Protein AF-A0A936T4W9-F1 (afdb_monomer_lite)

Foldseek 3Di:
DVVADDCPPPPPRHDPDPDDDDDPPDDADCVVLPHDPVLVQQADVVLRVLLVVLVVVCVVVVDPLVPDPLVPDFDDDDDPFWDDLVVLVVQVVCLVVVLVVQLVVCVVVVHDPVVSVVVSVVVNCVSNVVHGDDDPSNVLSTGPVSSRVSNSCSSVVPDDDDDPDDDDDDDDDDDDDD

Structure (mmCIF, N/CA/C/O backbone):
data_AF-A0A936T4W9-F1
#
_entry.id   AF-A0A936T4W9-F1
#
loop_
_atom_site.group_PDB
_atom_site.id
_atom_site.type_symbol
_atom_site.label_atom_id
_atom_site.label_alt_id
_atom_site.label_comp_id
_atom_site.label_asym_id
_atom_site.label_entity_id
_atom_site.label_seq_id
_atom_site.pdbx_PDB_ins_code
_atom_site.Cartn_x
_atom_site.Cartn_y
_atom_site.Cartn_z
_atom_site.occupancy
_atom_site.B_iso_or_equiv
_atom_site.auth_seq_id
_atom_site.auth_comp_id
_atom_site.auth_asym_id
_atom_site.auth_atom_id
_atom_site.pdbx_PDB_model_num
ATOM 1 N N . MET A 1 1 ? -15.647 -11.658 1.913 1.00 74.75 1 MET A N 1
ATOM 2 C CA . MET A 1 1 ? -16.867 -11.314 1.146 1.00 74.75 1 MET A CA 1
ATOM 3 C C . MET A 1 1 ? -18.083 -11.128 2.049 1.00 74.75 1 MET A C 1
ATOM 5 O O . MET A 1 1 ? -18.778 -10.142 1.861 1.00 74.75 1 MET A O 1
ATOM 9 N N . ALA A 1 2 ? -18.318 -11.999 3.044 1.00 84.44 2 ALA A N 1
ATOM 10 C CA . ALA A 1 2 ? -19.464 -11.889 3.962 1.00 84.44 2 ALA A CA 1
ATOM 11 C C . ALA A 1 2 ? -19.610 -10.497 4.618 1.00 84.44 2 ALA A C 1
ATOM 13 O O . ALA A 1 2 ? -20.707 -9.948 4.681 1.00 84.44 2 ALA A O 1
ATOM 14 N N . ASP A 1 3 ? -18.495 -9.867 4.998 1.00 91.69 3 ASP A N 1
ATOM 15 C CA . ASP A 1 3 ? -18.521 -8.534 5.617 1.00 91.69 3 ASP A CA 1
ATOM 16 C C . ASP A 1 3 ? -18.858 -7.389 4.649 1.00 91.69 3 ASP A C 1
ATOM 18 O O . ASP A 1 3 ? -19.216 -6.305 5.103 1.00 91.69 3 ASP A O 1
ATOM 22 N N . TYR A 1 4 ? -18.809 -7.606 3.331 1.00 92.62 4 TYR A N 1
ATOM 23 C CA . TYR A 1 4 ? -18.920 -6.539 2.325 1.00 92.62 4 TYR A CA 1
ATOM 24 C C . TYR A 1 4 ? -20.009 -6.770 1.271 1.00 92.62 4 TYR A C 1
ATOM 26 O O . TYR A 1 4 ? -20.315 -5.844 0.530 1.00 92.62 4 TYR A O 1
ATOM 34 N N . PHE A 1 5 ? -20.617 -7.955 1.199 1.00 95.75 5 PHE A N 1
ATOM 35 C CA . PHE A 1 5 ? -21.610 -8.300 0.178 1.00 95.75 5 PHE A CA 1
ATOM 36 C C . PHE A 1 5 ? -23.053 -8.218 0.697 1.00 95.75 5 PHE A C 1
ATOM 38 O O . PHE A 1 5 ? -23.316 -8.537 1.857 1.00 95.75 5 PHE A O 1
ATOM 45 N N . SER A 1 6 ? -23.977 -7.808 -0.171 1.00 95.75 6 SER A N 1
ATOM 46 C CA . SER A 1 6 ? -25.429 -7.869 0.031 1.00 95.75 6 SER A CA 1
ATOM 47 C C . SER A 1 6 ? -26.123 -7.998 -1.322 1.00 95.75 6 SER A C 1
ATOM 49 O O . SER A 1 6 ? -25.726 -7.324 -2.265 1.00 95.75 6 SER A O 1
ATOM 51 N N . GLU A 1 7 ? -27.175 -8.810 -1.419 1.00 95.25 7 GLU A N 1
ATOM 52 C CA . GLU A 1 7 ? -28.003 -8.864 -2.634 1.00 95.25 7 GLU A CA 1
ATOM 53 C C . GLU A 1 7 ? -28.875 -7.612 -2.804 1.00 95.25 7 GLU A C 1
ATOM 55 O O . GLU A 1 7 ? -29.205 -7.255 -3.931 1.00 95.25 7 GLU A O 1
ATOM 60 N N . ASP A 1 8 ? -29.217 -6.925 -1.706 1.00 96.12 8 ASP A N 1
ATOM 61 C CA . ASP A 1 8 ? -29.927 -5.643 -1.740 1.00 96.12 8 ASP A CA 1
ATOM 62 C C . ASP A 1 8 ? -28.980 -4.519 -2.211 1.00 96.12 8 ASP A C 1
ATOM 64 O O . ASP A 1 8 ? -28.043 -4.180 -1.474 1.00 96.12 8 ASP A O 1
ATOM 68 N N . PRO A 1 9 ? -29.223 -3.897 -3.386 1.00 95.06 9 PRO A N 1
ATOM 69 C CA . PRO A 1 9 ? -28.397 -2.809 -3.911 1.00 95.06 9 PRO A CA 1
ATOM 70 C C . PRO A 1 9 ? -28.424 -1.536 -3.059 1.00 95.06 9 PRO A C 1
ATOM 72 O O . PRO A 1 9 ? -27.556 -0.681 -3.226 1.00 95.06 9 PRO A O 1
ATOM 75 N N . ASN A 1 10 ? -29.408 -1.395 -2.166 1.00 96.12 10 ASN A N 1
ATOM 76 C CA . ASN A 1 10 ? -29.556 -0.236 -1.289 1.00 96.12 10 ASN A CA 1
ATOM 77 C C . ASN A 1 10 ? -28.946 -0.453 0.102 1.00 96.12 10 ASN A C 1
ATOM 79 O O . ASN A 1 10 ? -28.949 0.476 0.913 1.00 96.12 10 ASN A O 1
ATOM 83 N N . ALA A 1 11 ? -28.412 -1.645 0.391 1.00 96.56 11 ALA A N 1
ATOM 84 C CA . ALA A 1 11 ? -27.799 -1.946 1.677 1.00 96.56 11 ALA A CA 1
ATOM 85 C C . ALA A 1 11 ? -26.579 -1.028 1.929 1.00 96.56 11 ALA A C 1
ATOM 87 O O . ALA A 1 11 ? -25.585 -1.102 1.196 1.00 96.56 11 ALA A O 1
ATOM 88 N N . PRO A 1 12 ? -26.600 -0.169 2.970 1.00 95.81 12 PRO A N 1
ATOM 89 C CA . PRO A 1 12 ? -25.530 0.796 3.200 1.00 95.81 12 PRO A CA 1
ATOM 90 C C . PRO A 1 12 ? -24.172 0.128 3.438 1.00 95.81 12 PRO A C 1
ATOM 92 O O . PRO A 1 12 ? -24.041 -0.776 4.263 1.00 95.81 12 PRO A O 1
ATOM 95 N N . GLY A 1 13 ? -23.138 0.605 2.739 1.00 92.88 13 GLY A N 1
ATOM 96 C CA . GLY A 1 13 ? -21.759 0.134 2.917 1.00 92.88 13 GLY A CA 1
ATOM 97 C C . GLY A 1 13 ? -21.481 -1.277 2.387 1.00 92.88 13 GLY A C 1
ATOM 98 O O . GLY A 1 13 ? -20.440 -1.848 2.713 1.00 92.88 13 GLY A O 1
ATOM 99 N N . LYS A 1 14 ? -22.386 -1.848 1.587 1.00 95.75 14 LYS A N 1
ATOM 100 C CA . LYS A 1 14 ? -22.229 -3.162 0.954 1.00 95.75 14 LYS A CA 1
ATOM 101 C C . LYS A 1 14 ? -22.140 -3.023 -0.566 1.00 95.75 14 LYS A C 1
ATOM 103 O O . LYS A 1 14 ? -22.600 -2.042 -1.143 1.00 95.75 14 LYS A O 1
ATOM 108 N N . THR A 1 15 ? -21.549 -4.019 -1.216 1.00 94.56 15 THR A N 1
ATOM 109 C CA . THR A 1 15 ? -21.582 -4.191 -2.671 1.00 94.56 15 THR A CA 1
ATOM 110 C C . THR A 1 15 ? -22.493 -5.356 -3.042 1.00 94.56 15 THR A C 1
ATOM 112 O O . THR A 1 15 ? -22.457 -6.403 -2.398 1.00 94.56 15 THR A O 1
ATOM 115 N N . TYR A 1 16 ? -23.273 -5.189 -4.107 1.00 94.69 16 TYR A N 1
ATOM 116 C CA . TYR A 1 16 ? -24.030 -6.275 -4.737 1.00 94.69 16 TYR A CA 1
ATOM 117 C C . TYR A 1 16 ? -23.249 -6.951 -5.874 1.00 94.69 16 TYR A C 1
ATOM 119 O O . TYR A 1 16 ? -23.673 -7.978 -6.401 1.00 94.69 16 TYR A O 1
ATOM 127 N N . SER A 1 17 ? -22.091 -6.402 -6.269 1.00 93.44 17 SER A N 1
ATOM 128 C CA . SER A 1 17 ? -21.232 -7.042 -7.266 1.00 93.44 17 SER A CA 1
ATOM 129 C C . SER A 1 17 ? -20.436 -8.174 -6.628 1.00 93.44 17 SER A C 1
ATOM 131 O O . SER A 1 17 ? -19.667 -7.961 -5.689 1.00 93.44 17 SER A O 1
ATOM 133 N N . ASN A 1 18 ? -20.576 -9.373 -7.189 1.00 91.06 18 ASN A N 1
ATOM 134 C CA . ASN A 1 18 ? -19.760 -10.542 -6.865 1.00 91.06 18 ASN A CA 1
ATOM 135 C C . ASN A 1 18 ? -18.672 -10.826 -7.917 1.00 91.06 18 ASN A C 1
ATOM 137 O O . ASN A 1 18 ? -18.026 -11.870 -7.864 1.00 91.06 18 ASN A O 1
ATOM 141 N N . ARG A 1 19 ? -18.476 -9.918 -8.882 1.00 91.56 19 ARG A N 1
ATOM 142 C CA . ARG A 1 19 ? -17.485 -10.061 -9.955 1.00 91.56 19 ARG A CA 1
ATOM 143 C C . ARG A 1 19 ? -16.303 -9.138 -9.709 1.00 91.56 19 ARG A C 1
ATOM 145 O O . ARG A 1 19 ? -16.484 -7.947 -9.461 1.00 91.56 19 ARG A O 1
ATOM 152 N N . MET A 1 20 ? -15.101 -9.687 -9.837 1.00 90.75 20 MET A N 1
ATOM 153 C CA . MET A 1 20 ? -13.847 -8.949 -9.730 1.00 90.75 20 MET A CA 1
ATOM 154 C C . MET A 1 20 ? -12.813 -9.513 -10.705 1.00 90.75 20 MET A C 1
ATOM 156 O O . MET A 1 20 ? -12.783 -10.717 -10.949 1.00 90.75 20 MET A O 1
ATOM 160 N N . ALA A 1 21 ? -11.968 -8.639 -11.248 1.00 93.94 21 ALA A N 1
ATOM 161 C CA . ALA A 1 21 ? -10.756 -9.024 -11.958 1.00 93.94 21 ALA A CA 1
ATOM 162 C C . ALA A 1 21 ? -9.577 -8.726 -11.030 1.00 93.94 21 ALA A C 1
ATOM 164 O O . ALA A 1 21 ? -9.254 -7.564 -10.785 1.00 93.94 21 ALA A O 1
ATOM 165 N N . VAL A 1 22 ? -8.999 -9.777 -10.456 1.00 92.19 22 VAL A N 1
ATOM 166 C CA . VAL A 1 22 ? -7.890 -9.682 -9.504 1.00 92.19 22 VAL A CA 1
ATOM 167 C C . VAL A 1 22 ? -6.600 -10.193 -10.113 1.00 92.19 22 VAL A C 1
ATOM 169 O O . VAL A 1 22 ? -6.608 -11.056 -10.987 1.00 92.19 22 VAL A O 1
ATOM 172 N N . ILE A 1 23 ? -5.490 -9.655 -9.617 1.00 92.50 23 ILE A N 1
ATOM 173 C CA . ILE A 1 23 ? -4.158 -10.187 -9.877 1.00 92.50 23 ILE A CA 1
ATOM 174 C C . ILE A 1 23 ? -3.818 -11.115 -8.708 1.00 92.50 23 ILE A C 1
ATOM 176 O O . ILE A 1 23 ? -3.671 -10.654 -7.577 1.00 92.50 23 ILE A O 1
ATOM 180 N N . GLU A 1 24 ? -3.696 -12.413 -8.982 1.00 93.25 24 GLU A N 1
ATOM 181 C CA . GLU A 1 24 ? -3.357 -13.443 -7.994 1.00 93.25 24 GLU A CA 1
ATOM 182 C C . GLU A 1 24 ? -2.008 -14.091 -8.317 1.00 93.25 24 GLU A C 1
ATOM 184 O O . GLU A 1 24 ? -1.608 -14.175 -9.477 1.00 93.25 24 GLU A O 1
ATOM 189 N N . GLY A 1 25 ? -1.285 -14.535 -7.283 1.00 93.00 25 GLY A N 1
ATOM 190 C CA . GLY A 1 25 ? 0.003 -15.225 -7.443 1.00 93.00 25 GLY A CA 1
ATOM 191 C C . GLY A 1 25 ? 1.128 -14.366 -8.033 1.00 93.00 25 GLY A C 1
ATOM 192 O O . GLY A 1 25 ? 2.164 -14.895 -8.431 1.00 93.00 25 GLY A O 1
ATOM 193 N N . TRP A 1 26 ? 0.941 -13.047 -8.112 1.00 94.56 26 TRP A N 1
ATOM 194 C CA . TRP A 1 26 ? 1.969 -12.140 -8.600 1.00 94.56 26 TRP A CA 1
ATOM 195 C C . TRP A 1 26 ? 3.035 -11.894 -7.533 1.00 94.56 26 TRP A C 1
ATOM 197 O O . TRP A 1 26 ? 2.733 -11.643 -6.365 1.00 94.56 26 TRP A O 1
ATOM 207 N N . HIS A 1 27 ? 4.293 -11.924 -7.964 1.00 92.00 27 HIS A N 1
ATOM 208 C CA . HIS A 1 27 ? 5.454 -11.701 -7.119 1.00 92.00 27 HIS A CA 1
ATOM 209 C C . HIS A 1 27 ? 6.403 -10.702 -7.771 1.00 92.00 27 HIS A C 1
ATOM 211 O O . HIS A 1 27 ? 6.569 -10.677 -8.990 1.00 92.00 27 HIS A O 1
ATOM 217 N N . PHE A 1 28 ? 7.059 -9.906 -6.932 1.00 94.62 28 PHE A N 1
ATOM 218 C CA . PHE A 1 28 ? 8.018 -8.900 -7.353 1.00 94.62 28 PHE A CA 1
ATOM 219 C C . PHE A 1 28 ? 9.418 -9.247 -6.854 1.00 94.62 28 PHE A C 1
ATOM 221 O O . PHE A 1 28 ? 9.634 -9.392 -5.650 1.00 94.62 28 PHE A O 1
ATOM 228 N N . ASP A 1 29 ? 10.377 -9.346 -7.774 1.00 93.69 29 ASP A N 1
ATOM 229 C CA . ASP A 1 29 ? 11.784 -9.553 -7.434 1.00 93.69 29 ASP A CA 1
ATOM 230 C C . ASP A 1 29 ? 12.434 -8.218 -7.049 1.00 93.69 29 ASP A C 1
ATOM 232 O O . ASP A 1 29 ? 13.046 -7.526 -7.864 1.00 93.69 29 ASP A O 1
ATOM 236 N N . SER A 1 30 ? 12.309 -7.838 -5.779 1.00 93.62 30 SER A N 1
ATOM 237 C CA . SER A 1 30 ? 12.896 -6.593 -5.280 1.00 93.62 30 SER A CA 1
ATOM 238 C C . SER A 1 30 ? 14.424 -6.553 -5.411 1.00 93.62 30 SER A C 1
ATOM 240 O O . SER A 1 30 ? 14.992 -5.465 -5.520 1.00 93.62 30 SER A O 1
ATOM 242 N N . LEU A 1 31 ? 15.098 -7.710 -5.426 1.00 92.19 31 LEU A N 1
ATOM 243 C CA . LEU A 1 31 ? 16.554 -7.797 -5.539 1.00 92.19 31 LEU A CA 1
ATOM 244 C C . LEU A 1 31 ? 17.017 -7.456 -6.953 1.00 92.19 31 LEU A C 1
ATOM 246 O O . LEU A 1 31 ? 17.966 -6.684 -7.098 1.00 92.19 31 LEU A O 1
ATOM 250 N N . HIS A 1 32 ? 16.309 -7.934 -7.980 1.00 90.25 32 HIS A N 1
ATOM 251 C CA . HIS A 1 32 ? 16.560 -7.547 -9.371 1.00 90.25 32 HIS A CA 1
ATOM 252 C C . HIS A 1 32 ? 16.561 -6.019 -9.548 1.00 90.25 32 HIS A C 1
ATOM 254 O O . HIS A 1 32 ? 17.406 -5.447 -10.244 1.00 90.25 32 HIS A O 1
ATOM 260 N N . PHE A 1 33 ? 15.647 -5.334 -8.858 1.00 91.69 33 PHE A N 1
ATOM 261 C CA . PHE A 1 33 ? 15.516 -3.881 -8.912 1.00 91.69 33 PHE A CA 1
ATOM 262 C C . PHE A 1 33 ? 16.388 -3.131 -7.887 1.00 91.69 33 PHE A C 1
ATOM 264 O O . PHE A 1 33 ? 16.354 -1.904 -7.872 1.00 91.69 33 PHE A O 1
ATOM 271 N N . ASN A 1 34 ? 17.221 -3.815 -7.092 1.00 91.88 34 ASN A N 1
ATOM 272 C CA . ASN A 1 34 ? 18.037 -3.236 -6.010 1.00 91.88 34 ASN A CA 1
ATOM 273 C C . ASN A 1 34 ? 17.220 -2.465 -4.954 1.00 91.88 34 ASN A C 1
ATOM 275 O O . ASN A 1 34 ? 17.666 -1.441 -4.432 1.00 91.88 34 ASN A O 1
ATOM 279 N N . ILE A 1 35 ? 16.019 -2.948 -4.634 1.00 92.12 35 ILE A N 1
ATOM 280 C CA . ILE A 1 35 ? 15.134 -2.338 -3.640 1.00 92.12 35 ILE A CA 1
ATOM 281 C C . ILE A 1 35 ? 15.389 -2.982 -2.268 1.00 92.12 35 ILE A C 1
ATOM 283 O O . ILE A 1 35 ? 15.212 -4.196 -2.121 1.00 92.12 35 ILE A O 1
ATOM 287 N N . PRO A 1 36 ? 15.772 -2.199 -1.240 1.00 91.31 36 PRO A N 1
ATOM 288 C CA . PRO A 1 36 ? 15.985 -2.720 0.106 1.00 91.31 36 PRO A CA 1
ATOM 289 C C . PRO A 1 36 ? 14.705 -3.318 0.720 1.00 91.31 36 PRO A C 1
ATOM 291 O O . PRO A 1 36 ? 13.628 -2.738 0.546 1.00 91.31 36 PRO A O 1
ATOM 294 N N . PRO A 1 37 ? 14.803 -4.393 1.531 1.00 89.50 37 PRO A N 1
ATOM 295 C CA . PRO A 1 37 ? 13.641 -5.008 2.180 1.00 89.50 37 PRO A CA 1
ATOM 296 C C . PRO A 1 37 ? 12.820 -4.036 3.035 1.00 89.50 37 PRO A C 1
ATOM 298 O O . PRO A 1 37 ? 11.595 -4.113 3.060 1.00 89.50 37 PRO A O 1
ATOM 301 N N . VAL A 1 38 ? 13.485 -3.091 3.712 1.00 87.88 38 VAL A N 1
ATOM 302 C CA . VAL A 1 38 ? 12.810 -2.081 4.542 1.00 87.88 38 VAL A CA 1
ATOM 303 C C . VAL A 1 38 ? 11.855 -1.219 3.719 1.00 87.88 38 VAL A C 1
ATOM 305 O O . VAL A 1 38 ? 10.714 -1.030 4.126 1.00 87.88 38 VAL A O 1
ATOM 308 N N . THR A 1 39 ? 12.283 -0.775 2.536 1.00 89.31 39 THR A N 1
ATOM 309 C CA . THR A 1 39 ? 11.462 0.023 1.624 1.00 89.31 39 THR A CA 1
ATOM 310 C C . THR A 1 39 ? 10.397 -0.842 0.956 1.00 89.31 39 THR A C 1
ATOM 312 O O . THR A 1 39 ? 9.258 -0.401 0.827 1.00 89.31 39 THR A O 1
ATOM 315 N N . TYR A 1 40 ? 10.738 -2.077 0.569 1.00 90.44 40 TYR A N 1
ATOM 316 C CA . TYR A 1 40 ? 9.799 -3.033 -0.026 1.00 90.44 40 TYR A CA 1
ATOM 317 C C . TYR A 1 40 ? 8.581 -3.288 0.871 1.00 90.44 40 TYR A C 1
ATOM 319 O O . TYR A 1 40 ? 7.448 -3.181 0.412 1.00 90.44 40 TYR A O 1
ATOM 327 N N . ASN A 1 41 ? 8.819 -3.530 2.162 1.00 87.69 41 ASN A N 1
ATOM 328 C CA . ASN A 1 41 ? 7.789 -3.928 3.124 1.00 87.69 41 ASN A CA 1
ATOM 329 C C . ASN A 1 41 ? 6.831 -2.805 3.550 1.00 87.69 41 ASN A C 1
ATOM 331 O O . ASN A 1 41 ? 5.809 -3.093 4.167 1.00 87.69 41 ASN A O 1
ATOM 335 N N . VAL A 1 42 ? 7.157 -1.539 3.277 1.00 87.19 42 VAL A N 1
ATOM 336 C CA . VAL A 1 42 ? 6.349 -0.374 3.698 1.00 87.19 42 VAL A CA 1
ATOM 337 C C . VAL A 1 42 ? 5.830 0.456 2.527 1.00 87.19 42 VAL A C 1
ATOM 339 O O . VAL A 1 42 ? 5.168 1.473 2.732 1.00 87.19 42 VAL A O 1
ATOM 342 N N . THR A 1 43 ? 6.140 0.035 1.303 1.00 89.56 43 THR A N 1
ATOM 343 C CA . THR A 1 43 ? 5.677 0.678 0.075 1.00 89.56 43 THR A CA 1
ATOM 344 C C . THR A 1 43 ? 4.516 -0.106 -0.500 1.00 89.56 43 THR A C 1
ATOM 346 O O . THR A 1 43 ? 4.531 -1.335 -0.520 1.00 89.56 43 THR A O 1
ATOM 349 N N . ASP A 1 44 ? 3.525 0.621 -0.996 1.00 90.81 44 ASP A N 1
ATOM 350 C CA . ASP A 1 44 ? 2.350 0.029 -1.597 1.00 90.81 44 ASP A CA 1
ATOM 351 C C . ASP A 1 44 ? 2.698 -0.828 -2.824 1.00 90.81 44 ASP A C 1
ATOM 353 O O . ASP A 1 44 ? 3.523 -0.448 -3.662 1.00 90.81 44 ASP A O 1
ATOM 357 N N . ILE A 1 45 ? 2.020 -1.971 -2.956 1.00 90.50 45 ILE A N 1
ATOM 358 C CA . ILE A 1 45 ? 2.217 -2.927 -4.050 1.00 90.50 45 ILE A CA 1
ATOM 359 C C . ILE A 1 45 ? 2.079 -2.285 -5.437 1.00 90.50 45 ILE A C 1
ATOM 361 O O . ILE A 1 45 ? 2.757 -2.702 -6.377 1.00 90.50 45 ILE A O 1
ATOM 365 N N . VAL A 1 46 ? 1.273 -1.224 -5.569 1.00 91.56 46 VAL A N 1
ATOM 366 C CA . VAL A 1 46 ? 1.094 -0.489 -6.829 1.00 91.56 46 VAL A CA 1
ATOM 367 C C . VAL A 1 46 ? 2.414 0.099 -7.343 1.00 91.56 46 VAL A C 1
ATOM 369 O O . VAL A 1 46 ? 2.615 0.167 -8.555 1.00 91.56 46 VAL A O 1
ATOM 372 N N . HIS A 1 47 ? 3.354 0.469 -6.464 1.00 93.25 47 HIS A N 1
ATOM 373 C CA . HIS A 1 47 ? 4.673 0.958 -6.887 1.00 93.25 47 HIS A CA 1
ATOM 374 C C . HIS A 1 47 ? 5.465 -0.134 -7.604 1.00 93.25 47 HIS A C 1
ATOM 376 O O . HIS A 1 47 ? 6.117 0.122 -8.616 1.00 93.25 47 HIS A O 1
ATOM 382 N N . TRP A 1 48 ? 5.405 -1.348 -7.065 1.00 93.62 48 TRP A N 1
ATOM 383 C CA . TRP A 1 48 ? 6.128 -2.506 -7.571 1.00 93.62 48 TRP A CA 1
ATOM 384 C C . TRP A 1 48 ? 5.500 -3.033 -8.852 1.00 93.62 48 TRP A C 1
ATOM 386 O O . TRP A 1 48 ? 6.216 -3.305 -9.813 1.00 93.62 48 TRP A O 1
ATOM 396 N N . LEU A 1 49 ? 4.169 -3.069 -8.910 1.00 94.19 49 LEU A N 1
ATOM 397 C CA . LEU A 1 49 ? 3.447 -3.424 -10.124 1.00 94.19 49 LEU A CA 1
ATOM 398 C C . LEU A 1 49 ? 3.737 -2.432 -11.256 1.00 94.19 49 LEU A C 1
ATOM 400 O O . LEU A 1 49 ? 4.016 -2.849 -12.378 1.00 94.19 49 LEU A O 1
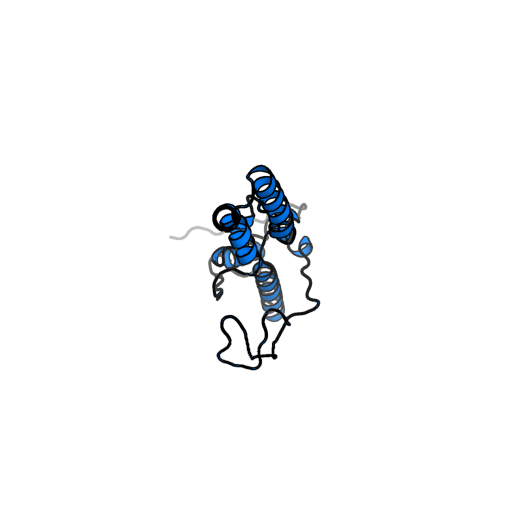ATOM 404 N N . ALA A 1 50 ? 3.735 -1.127 -10.969 1.00 93.81 50 ALA A N 1
ATOM 405 C CA . ALA A 1 50 ? 4.041 -0.104 -11.964 1.00 93.81 50 ALA A CA 1
ATOM 406 C C . ALA A 1 50 ? 5.495 -0.188 -12.455 1.00 93.81 50 ALA A C 1
ATOM 408 O O . ALA A 1 50 ? 5.740 -0.072 -13.655 1.00 93.81 50 ALA A O 1
ATOM 409 N N . LEU A 1 51 ? 6.454 -0.429 -11.553 1.00 94.81 51 LEU A N 1
ATOM 410 C CA . LEU A 1 51 ? 7.860 -0.576 -11.926 1.00 94.81 51 LEU A CA 1
ATOM 411 C C . LEU A 1 51 ? 8.100 -1.815 -12.792 1.00 94.81 51 LEU A C 1
ATOM 413 O O . LEU A 1 51 ? 8.775 -1.722 -13.814 1.00 94.81 51 LEU A O 1
ATOM 417 N N . TRP A 1 52 ? 7.519 -2.951 -12.407 1.00 95.38 52 TRP A N 1
ATOM 418 C CA . TRP A 1 52 ? 7.592 -4.190 -13.178 1.00 95.38 52 TRP A CA 1
ATOM 419 C C . TRP A 1 52 ? 6.927 -4.047 -14.551 1.00 95.38 52 TRP A C 1
ATOM 421 O O . TRP A 1 52 ? 7.482 -4.475 -15.556 1.00 95.38 52 TRP A O 1
ATOM 431 N N . THR A 1 53 ? 5.768 -3.390 -14.617 1.00 95.19 53 THR A N 1
ATOM 432 C CA . THR A 1 53 ? 5.064 -3.162 -15.888 1.00 95.19 53 THR A CA 1
ATOM 433 C C . THR A 1 53 ? 5.880 -2.265 -16.817 1.00 95.19 53 THR A C 1
ATOM 435 O O . THR A 1 53 ? 5.962 -2.533 -18.012 1.00 95.19 53 THR A O 1
ATOM 438 N N . ALA A 1 54 ? 6.524 -1.226 -16.275 1.00 93.44 54 ALA A N 1
ATOM 439 C CA . ALA A 1 54 ? 7.422 -0.370 -17.044 1.00 93.44 54 ALA A CA 1
ATOM 440 C C . ALA A 1 54 ? 8.635 -1.147 -17.580 1.00 93.44 54 ALA A C 1
ATOM 442 O O . ALA A 1 54 ? 8.993 -0.973 -18.738 1.00 93.44 54 ALA A O 1
ATOM 443 N N . ASP A 1 55 ? 9.230 -2.026 -16.770 1.00 92.00 55 ASP A N 1
ATOM 444 C CA . ASP A 1 55 ? 10.323 -2.909 -17.195 1.00 92.00 55 ASP A CA 1
ATOM 445 C C . ASP A 1 55 ? 9.905 -3.789 -18.382 1.00 92.00 55 ASP A C 1
ATOM 447 O O . ASP A 1 55 ? 10.565 -3.781 -19.418 1.00 92.00 55 ASP A O 1
ATOM 451 N N . LYS A 1 56 ? 8.740 -4.447 -18.289 1.00 93.25 56 LYS A N 1
ATOM 452 C CA . LYS A 1 56 ? 8.206 -5.284 -19.376 1.00 93.25 56 LYS A CA 1
ATOM 453 C C . LYS A 1 56 ? 7.865 -4.503 -20.635 1.00 93.25 56 LYS A C 1
ATOM 455 O O . LYS A 1 56 ? 8.153 -4.977 -21.727 1.00 93.25 56 LYS A O 1
ATOM 460 N N . ALA A 1 57 ? 7.320 -3.298 -20.501 1.00 92.50 57 ALA A N 1
ATOM 461 C CA . ALA A 1 57 ? 7.049 -2.440 -21.650 1.00 92.50 57 ALA A CA 1
ATOM 462 C C . ALA A 1 57 ? 8.340 -1.975 -22.351 1.00 92.50 57 ALA A C 1
ATOM 464 O O . ALA A 1 57 ? 8.369 -1.853 -23.572 1.00 92.50 57 ALA A O 1
ATOM 465 N N . LEU A 1 58 ? 9.412 -1.713 -21.596 1.00 89.31 58 LEU A N 1
ATOM 466 C CA . LEU A 1 58 ? 10.707 -1.332 -22.165 1.00 89.31 58 LEU A CA 1
ATOM 467 C C . LEU A 1 58 ? 11.416 -2.514 -22.842 1.00 89.31 58 LEU A C 1
ATOM 469 O O . LEU A 1 58 ? 12.049 -2.307 -23.877 1.00 89.31 58 LEU A O 1
ATOM 473 N N . GLU A 1 59 ? 11.305 -3.722 -22.277 1.00 89.00 59 GLU A N 1
ATOM 474 C CA . GLU A 1 59 ? 11.779 -4.967 -22.902 1.00 89.00 59 GLU A CA 1
ATOM 475 C C . GLU A 1 59 ? 11.049 -5.240 -24.224 1.00 89.00 59 GLU A C 1
ATOM 477 O O . GLU A 1 59 ? 11.702 -5.481 -25.235 1.00 89.00 59 GLU A O 1
ATOM 482 N N . ASP A 1 60 ? 9.716 -5.142 -24.229 1.00 94.00 60 ASP A N 1
ATOM 483 C CA . ASP A 1 60 ? 8.867 -5.361 -25.411 1.00 94.00 60 ASP A CA 1
ATOM 484 C C . ASP A 1 60 ? 9.134 -4.341 -26.529 1.00 94.00 60 ASP A C 1
ATOM 486 O O . ASP A 1 60 ? 9.151 -4.680 -27.708 1.00 94.00 60 ASP A O 1
ATOM 490 N N . ALA A 1 61 ? 9.429 -3.092 -26.162 1.00 90.38 61 ALA A N 1
ATOM 491 C CA . ALA A 1 61 ? 9.802 -2.050 -27.114 1.00 90.38 61 ALA A CA 1
ATOM 492 C C . ALA A 1 61 ? 11.240 -2.189 -27.664 1.00 90.38 61 ALA A C 1
ATOM 494 O O . ALA A 1 61 ? 11.654 -1.361 -28.478 1.00 90.38 61 ALA A O 1
ATOM 495 N N . GLU A 1 62 ? 12.015 -3.177 -27.194 1.00 89.00 62 GLU A N 1
ATOM 496 C CA . GLU A 1 62 ? 13.409 -3.449 -27.580 1.00 89.00 62 GLU A CA 1
ATOM 497 C C . GLU A 1 62 ? 14.328 -2.211 -27.506 1.00 89.00 62 GLU A C 1
ATOM 499 O O . GLU A 1 62 ? 15.261 -2.020 -28.295 1.00 89.00 62 GLU A O 1
ATOM 504 N N . LEU A 1 63 ? 14.070 -1.329 -26.536 1.00 80.56 63 LEU A N 1
ATOM 505 C CA . LEU A 1 63 ? 14.772 -0.056 -26.427 1.00 80.56 63 LEU A CA 1
ATOM 506 C C . LEU A 1 63 ? 16.161 -0.218 -25.803 1.00 80.56 63 LEU A C 1
ATOM 508 O O . LEU A 1 63 ? 16.322 -0.619 -24.649 1.00 80.56 63 LEU A O 1
ATOM 512 N N . ASP A 1 64 ? 17.186 0.239 -26.523 1.00 81.44 64 ASP A N 1
ATOM 513 C CA . ASP A 1 64 ? 18.527 0.401 -25.965 1.00 81.44 64 ASP A CA 1
ATOM 514 C C . ASP A 1 64 ? 18.586 1.661 -25.084 1.00 81.44 64 ASP A C 1
ATOM 516 O O . ASP A 1 64 ? 18.950 2.756 -25.525 1.00 81.44 64 ASP A O 1
ATOM 520 N N . LEU A 1 65 ? 18.243 1.501 -23.802 1.00 78.19 65 LEU A N 1
ATOM 521 C CA . LEU A 1 65 ? 18.266 2.571 -22.794 1.00 78.19 65 LEU A CA 1
ATOM 522 C C . LEU A 1 65 ? 19.646 3.239 -22.618 1.00 78.19 65 LEU A C 1
ATOM 524 O O . LEU A 1 65 ? 19.749 4.270 -21.943 1.00 78.19 65 LEU A O 1
ATOM 528 N N . ALA A 1 66 ? 20.726 2.665 -23.166 1.00 80.25 66 ALA A N 1
ATOM 529 C CA . ALA A 1 66 ? 22.044 3.296 -23.175 1.00 80.25 66 ALA A CA 1
ATOM 530 C C . ALA A 1 66 ? 22.193 4.347 -24.289 1.00 80.25 66 ALA A C 1
ATOM 532 O O . ALA A 1 66 ? 23.036 5.235 -24.163 1.00 80.25 66 ALA A O 1
ATOM 533 N N . LYS A 1 67 ? 21.382 4.267 -25.351 1.00 83.00 67 LYS A N 1
ATOM 534 C CA . LYS A 1 67 ? 21.386 5.202 -26.491 1.00 83.00 67 LYS A CA 1
ATOM 535 C C . LYS A 1 67 ? 20.356 6.322 -26.369 1.00 83.00 67 LYS A C 1
ATOM 537 O O . LYS A 1 67 ? 20.430 7.297 -27.113 1.00 83.00 67 LYS A O 1
ATOM 542 N N . ILE A 1 68 ? 19.407 6.197 -25.446 1.00 82.31 68 ILE A N 1
ATOM 543 C CA . ILE A 1 68 ? 18.382 7.215 -25.219 1.00 82.31 68 ILE A CA 1
ATOM 544 C C . ILE A 1 68 ? 18.958 8.359 -24.381 1.00 82.31 68 ILE A C 1
ATOM 546 O O . ILE A 1 68 ? 19.524 8.144 -23.306 1.00 82.31 68 ILE A O 1
ATOM 550 N N . ASP A 1 69 ? 18.766 9.593 -24.854 1.00 83.31 69 ASP A N 1
ATOM 551 C CA . ASP A 1 69 ? 19.011 10.788 -24.050 1.00 83.31 69 ASP A CA 1
ATOM 552 C C . ASP A 1 69 ? 17.981 10.860 -22.920 1.00 83.31 69 ASP A C 1
ATOM 554 O O . ASP A 1 69 ? 16.820 11.226 -23.111 1.00 83.31 69 ASP A O 1
ATOM 558 N N . ARG A 1 70 ? 18.425 10.502 -21.718 1.00 77.00 70 ARG A N 1
ATOM 559 C CA . ARG A 1 70 ? 17.576 10.400 -20.529 1.00 77.00 70 ARG A CA 1
ATOM 560 C C . ARG A 1 70 ? 16.979 11.740 -20.097 1.00 77.00 70 ARG A C 1
ATOM 562 O O . ARG A 1 70 ? 15.968 11.735 -19.407 1.00 77.00 70 ARG A O 1
ATOM 569 N N . ASN A 1 71 ? 17.545 12.872 -20.527 1.00 81.44 71 ASN A N 1
ATOM 570 C CA . ASN A 1 71 ? 16.964 14.193 -20.262 1.00 81.44 71 ASN A CA 1
ATOM 571 C C . ASN A 1 71 ? 15.700 14.458 -21.092 1.00 81.44 71 ASN A C 1
ATOM 573 O O . ASN A 1 71 ? 14.971 15.407 -20.817 1.00 81.44 71 ASN A O 1
ATOM 577 N N . LYS A 1 72 ? 15.438 13.623 -22.105 1.00 83.81 72 LYS A N 1
ATOM 578 C CA . LYS A 1 72 ? 14.257 13.692 -22.973 1.00 83.81 72 LYS A CA 1
ATOM 579 C C . LYS A 1 72 ? 13.219 12.618 -22.647 1.00 83.81 72 LYS A C 1
ATOM 581 O O . LYS A 1 72 ? 12.248 12.473 -23.382 1.00 83.81 72 LYS A O 1
ATOM 586 N N . VAL A 1 73 ? 13.418 11.864 -21.564 1.00 84.06 73 VAL A N 1
ATOM 587 C CA . VAL A 1 73 ? 12.509 10.800 -21.130 1.00 84.06 73 VAL A CA 1
ATOM 588 C C . VAL A 1 73 ? 11.714 11.273 -19.921 1.00 84.06 73 VAL A C 1
ATOM 590 O O . VAL A 1 73 ? 12.282 11.718 -18.925 1.00 84.06 73 VAL A O 1
ATOM 593 N N . GLY A 1 74 ? 10.392 11.142 -20.004 1.00 86.75 74 GLY A N 1
ATOM 594 C CA . GLY A 1 74 ? 9.469 11.404 -18.905 1.00 86.75 74 GLY A CA 1
ATOM 595 C C . GLY A 1 74 ? 8.604 10.185 -18.609 1.00 86.75 74 GLY A C 1
ATOM 596 O O . GLY A 1 74 ? 8.372 9.352 -19.481 1.00 86.75 74 GLY A O 1
ATOM 597 N N . VAL A 1 75 ? 8.110 10.097 -17.375 1.00 89.81 75 VAL A N 1
ATOM 598 C CA . VAL A 1 75 ? 7.136 9.083 -16.953 1.00 89.81 75 VAL A CA 1
ATOM 599 C C . VAL A 1 75 ? 5.856 9.795 -16.551 1.00 89.81 75 VAL A C 1
ATOM 601 O O . VAL A 1 75 ? 5.869 10.658 -15.673 1.00 89.81 75 VAL A O 1
ATOM 604 N N . ILE A 1 76 ? 4.750 9.413 -17.183 1.00 90.69 76 ILE A N 1
ATOM 605 C CA . ILE A 1 76 ? 3.403 9.857 -16.828 1.00 90.69 76 ILE A CA 1
ATOM 606 C C . ILE A 1 76 ? 2.661 8.637 -16.294 1.00 90.69 76 ILE A C 1
ATOM 608 O O . ILE A 1 76 ? 2.651 7.588 -16.931 1.00 90.69 76 ILE A O 1
ATOM 612 N N . LEU A 1 77 ? 2.052 8.774 -15.118 1.00 90.31 77 LEU A N 1
ATOM 613 C CA . LEU A 1 77 ? 1.335 7.691 -14.458 1.00 90.31 77 LEU A CA 1
ATOM 614 C C . LEU A 1 77 ? -0.042 8.172 -14.006 1.00 90.31 77 LEU A C 1
ATOM 616 O O . LEU A 1 77 ? -0.150 9.139 -13.252 1.00 90.31 77 LEU A O 1
ATOM 620 N N . GLY A 1 78 ? -1.083 7.456 -14.426 1.00 89.81 78 GLY A N 1
ATOM 621 C CA . GLY A 1 78 ? -2.422 7.595 -13.865 1.00 89.81 78 GLY A CA 1
ATOM 622 C C . GLY A 1 78 ? -2.561 6.749 -12.601 1.00 89.81 78 GLY A C 1
ATOM 623 O O . GLY A 1 78 ? -2.362 5.540 -12.641 1.00 89.81 78 GLY A O 1
ATOM 624 N N . ASN A 1 79 ? -2.910 7.375 -11.478 1.00 86.88 79 ASN A N 1
ATOM 625 C CA . ASN A 1 79 ? -3.250 6.685 -10.236 1.00 86.88 79 ASN A CA 1
ATOM 626 C C . ASN A 1 79 ? -4.338 7.484 -9.504 1.00 86.88 79 ASN A C 1
ATOM 628 O O . ASN A 1 79 ? -4.200 8.694 -9.334 1.00 86.88 79 ASN A O 1
ATOM 632 N N . SER A 1 80 ? -5.397 6.816 -9.044 1.00 79.44 80 SER A N 1
ATOM 633 C CA . SER A 1 80 ? -6.534 7.436 -8.346 1.00 79.44 80 SER A CA 1
ATOM 634 C C . SER A 1 80 ? -6.246 7.819 -6.889 1.00 79.44 80 SER A C 1
ATOM 636 O O . SER A 1 80 ? -7.136 8.306 -6.199 1.00 79.44 80 SER A O 1
ATOM 638 N N . GLY A 1 81 ? -5.012 7.624 -6.424 1.00 66.50 81 GLY A N 1
ATOM 639 C CA . GLY A 1 81 ? -4.555 8.061 -5.111 1.00 66.50 81 GLY A CA 1
ATOM 640 C C . GLY A 1 81 ? -4.501 6.915 -4.112 1.00 66.50 81 GLY A C 1
ATOM 641 O O . GLY A 1 81 ? -5.533 6.428 -3.657 1.00 66.50 81 GLY A O 1
ATOM 642 N N . ALA A 1 82 ? -3.260 6.576 -3.746 1.00 66.62 82 ALA A N 1
ATOM 643 C CA . ALA A 1 82 ? -2.873 5.590 -2.743 1.00 66.62 82 ALA A CA 1
ATOM 644 C C . ALA A 1 82 ? -3.377 4.153 -2.988 1.00 66.62 82 ALA A C 1
ATOM 646 O O . ALA A 1 82 ? -4.330 3.906 -3.723 1.00 66.62 82 ALA A O 1
ATOM 647 N N . GLY A 1 83 ? -2.714 3.182 -2.370 1.00 78.06 83 GLY A N 1
ATOM 648 C CA . GLY A 1 83 ? -3.176 1.798 -2.371 1.00 78.06 83 GLY A CA 1
ATOM 649 C C . GLY A 1 83 ? -3.539 1.321 -0.968 1.00 78.06 83 GLY A C 1
ATOM 650 O O . GLY A 1 83 ? -3.865 2.109 -0.074 1.00 78.06 83 GLY A O 1
ATOM 651 N N . GLU A 1 84 ? -3.528 0.009 -0.787 1.00 83.12 84 GLU A N 1
ATOM 652 C CA . GLU A 1 84 ? -3.970 -0.639 0.443 1.00 83.12 84 GLU A CA 1
ATOM 653 C C . GLU A 1 84 ? -3.125 -0.276 1.671 1.00 83.12 84 GLU A C 1
ATOM 655 O O . GLU A 1 84 ? -3.643 -0.161 2.787 1.00 83.12 84 GLU A O 1
ATOM 660 N N . PHE A 1 85 ? -1.833 -0.011 1.479 1.00 84.69 85 PHE A N 1
ATOM 661 C CA . PHE A 1 85 ? -0.940 0.313 2.592 1.00 84.69 85 PHE A CA 1
ATOM 662 C C . PHE A 1 85 ? -1.233 1.708 3.142 1.00 84.69 85 PHE A C 1
ATOM 664 O O . PHE A 1 85 ? -1.163 1.924 4.354 1.00 84.69 85 PHE A O 1
ATOM 671 N N . PHE A 1 86 ? -1.675 2.633 2.290 1.00 85.69 86 PHE A N 1
ATOM 672 C CA . PHE A 1 86 ? -2.067 3.969 2.724 1.00 85.69 86 PHE A CA 1
ATOM 673 C C . PHE A 1 86 ? -3.349 3.907 3.540 1.00 85.69 86 PHE A C 1
ATOM 675 O O . PHE A 1 86 ? -3.432 4.524 4.601 1.00 85.69 86 PHE A O 1
ATOM 682 N N . ARG A 1 87 ? -4.338 3.125 3.084 1.00 86.62 87 ARG A N 1
ATOM 683 C CA . ARG A 1 87 ? -5.592 2.913 3.824 1.00 86.62 87 ARG A CA 1
ATOM 684 C C . ARG A 1 87 ? -5.307 2.324 5.202 1.00 86.62 87 ARG A C 1
ATOM 686 O O . ARG A 1 87 ? -5.802 2.836 6.205 1.00 86.62 87 ARG A O 1
ATOM 693 N N . SER A 1 88 ? -4.423 1.333 5.259 1.00 89.12 88 SER A N 1
ATOM 694 C CA . SER A 1 88 ? -3.969 0.726 6.510 1.00 89.12 88 SER A CA 1
ATOM 695 C C . SER A 1 88 ? -3.251 1.723 7.431 1.00 89.12 88 SER A C 1
ATOM 697 O O . SER A 1 88 ? -3.519 1.769 8.633 1.00 89.12 88 SER A O 1
ATOM 699 N N . ALA A 1 89 ? -2.380 2.573 6.880 1.00 88.00 89 ALA A N 1
ATOM 700 C CA . ALA A 1 89 ? -1.694 3.615 7.641 1.00 88.00 89 ALA A CA 1
ATOM 701 C C . ALA A 1 89 ? -2.679 4.653 8.203 1.00 88.00 89 ALA A C 1
ATOM 703 O O . ALA A 1 89 ? -2.581 5.033 9.370 1.00 88.00 89 ALA A O 1
ATOM 704 N N . VAL A 1 90 ? -3.679 5.069 7.416 1.00 89.31 90 VAL A N 1
ATOM 705 C CA . VAL A 1 90 ? -4.742 5.978 7.875 1.00 89.31 90 VAL A CA 1
ATOM 706 C C . VAL A 1 90 ? -5.498 5.376 9.060 1.00 89.31 90 VAL A C 1
ATOM 708 O O . VAL A 1 90 ? -5.734 6.084 10.041 1.00 89.31 90 VAL A O 1
ATOM 711 N N . LEU A 1 91 ? -5.828 4.082 9.022 1.00 92.06 91 LEU A N 1
ATOM 712 C CA . LEU A 1 91 ? -6.481 3.396 10.143 1.00 92.06 91 LEU A CA 1
ATOM 713 C C . LEU A 1 91 ? -5.629 3.443 11.419 1.00 92.06 91 LEU A C 1
ATOM 715 O O . LEU A 1 91 ? -6.168 3.738 12.490 1.00 92.06 91 LEU A O 1
ATOM 719 N N . GLN A 1 92 ? -4.313 3.229 11.319 1.00 91.06 92 GLN A N 1
ATOM 720 C CA . GLN A 1 92 ? -3.407 3.353 12.467 1.00 91.06 92 GLN A CA 1
ATOM 721 C C . GLN A 1 92 ? -3.322 4.785 12.997 1.00 91.06 92 GLN A C 1
ATOM 723 O O . GLN A 1 92 ? -3.473 4.998 14.200 1.00 91.06 92 GLN A O 1
ATOM 728 N N . PHE A 1 93 ? -3.124 5.776 12.122 1.00 90.69 93 PHE A N 1
ATOM 729 C CA . PHE A 1 93 ? -3.041 7.185 12.523 1.00 90.69 93 PHE A CA 1
ATOM 730 C C . PHE A 1 93 ? -4.334 7.691 13.164 1.00 90.69 93 PHE A C 1
ATOM 732 O O . PHE A 1 93 ? -4.311 8.602 13.993 1.00 90.69 93 PHE A O 1
ATOM 739 N N . ARG A 1 94 ? -5.474 7.091 12.812 1.00 94.62 94 ARG A N 1
ATOM 740 C CA . ARG A 1 94 ? -6.777 7.403 13.401 1.00 94.62 94 ARG A CA 1
ATOM 741 C C . ARG A 1 94 ? -7.034 6.704 14.733 1.00 94.62 94 ARG A C 1
ATOM 743 O O . ARG A 1 94 ? -8.057 7.008 15.345 1.00 94.62 94 ARG A O 1
ATOM 750 N N . TRP A 1 95 ? -6.111 5.883 15.245 1.00 95.06 95 TRP A N 1
ATOM 751 C CA . TRP A 1 95 ? -6.255 5.239 16.556 1.00 95.06 95 TRP A CA 1
ATOM 752 C C . TRP A 1 95 ? -6.685 6.204 17.677 1.00 95.06 95 TRP A C 1
ATOM 754 O O . TRP A 1 95 ? -7.666 5.898 18.347 1.00 95.06 95 TRP A O 1
ATOM 764 N N . PRO A 1 96 ? -6.090 7.402 17.858 1.00 95.56 96 PRO A N 1
ATOM 765 C CA . PRO A 1 96 ? -6.521 8.307 18.926 1.00 95.56 96 PRO A CA 1
ATOM 766 C C . PRO A 1 96 ? -7.985 8.753 18.800 1.00 95.56 96 PRO A C 1
ATOM 768 O O . PRO A 1 96 ? -8.635 9.054 19.797 1.00 95.56 96 PRO A O 1
ATOM 771 N N . TYR A 1 97 ? -8.517 8.830 17.576 1.00 96.75 97 TYR A N 1
ATOM 772 C CA . TYR A 1 97 ? -9.934 9.109 17.355 1.00 96.75 97 TYR A CA 1
ATOM 773 C C . TYR A 1 97 ? -10.799 7.902 17.740 1.00 96.75 97 TYR A C 1
ATOM 775 O O . TYR A 1 97 ? -11.773 8.072 18.474 1.00 96.75 97 TYR A O 1
ATOM 783 N N . VAL A 1 98 ? -10.408 6.703 17.299 1.00 97.00 98 VAL A N 1
ATOM 784 C CA . VAL A 1 98 ? -11.082 5.437 17.631 1.00 97.00 98 VAL A CA 1
ATOM 785 C C . VAL A 1 98 ? -11.110 5.220 19.145 1.00 97.00 98 VAL A C 1
ATOM 787 O O . VAL A 1 98 ? -12.172 4.969 19.707 1.00 97.00 98 VAL A O 1
ATOM 790 N N . GLU A 1 99 ? -9.982 5.420 19.825 1.00 97.50 99 GLU A N 1
ATOM 791 C CA . GLU A 1 99 ? -9.865 5.307 21.278 1.00 97.50 99 GLU A CA 1
ATOM 792 C C . GLU A 1 99 ? -10.825 6.257 22.003 1.00 97.50 99 GLU A C 1
ATOM 794 O O . GLU A 1 99 ? -11.540 5.845 22.916 1.00 97.50 99 GLU A O 1
ATOM 799 N N . ARG A 1 100 ? -10.896 7.529 21.586 1.00 97.38 100 ARG A N 1
ATOM 800 C CA . ARG A 1 100 ? -11.826 8.496 22.191 1.00 97.38 100 ARG A CA 1
ATOM 801 C C . ARG A 1 100 ? -13.285 8.097 21.989 1.00 97.38 100 ARG A C 1
ATOM 803 O O . ARG A 1 100 ? -14.079 8.258 22.913 1.00 97.38 100 ARG A O 1
ATOM 810 N N . ALA A 1 101 ? -13.646 7.604 20.806 1.00 97.69 101 ALA A N 1
ATOM 811 C CA . ALA A 1 101 ? -15.002 7.138 20.523 1.00 97.69 101 ALA A CA 1
ATOM 812 C C . ALA A 1 101 ? -15.361 5.898 21.362 1.00 97.69 101 ALA A C 1
ATOM 814 O O . ALA A 1 101 ? -16.443 5.847 21.952 1.00 97.69 101 ALA A O 1
ATOM 815 N N . LEU A 1 102 ? -14.430 4.949 21.485 1.00 97.25 102 LEU A N 1
ATOM 816 C CA . LEU A 1 102 ? -14.584 3.751 22.309 1.00 97.25 102 LEU A CA 1
ATOM 817 C C . LEU A 1 102 ? -14.773 4.114 23.786 1.00 97.25 102 LEU A C 1
ATOM 819 O O . LEU A 1 102 ? -15.752 3.699 24.401 1.00 97.25 102 LEU A O 1
ATOM 823 N N . ARG A 1 103 ? -13.898 4.963 24.338 1.00 97.06 103 ARG A N 1
ATOM 824 C CA . ARG A 1 103 ? -13.994 5.429 25.732 1.00 97.06 103 ARG A CA 1
ATOM 825 C C . ARG A 1 103 ? -15.314 6.141 26.018 1.00 97.06 103 ARG A C 1
ATOM 827 O O . ARG A 1 103 ? -15.934 5.871 27.040 1.00 97.06 103 ARG A O 1
ATOM 834 N N . ARG A 1 104 ? -15.769 7.019 25.114 1.00 96.50 104 ARG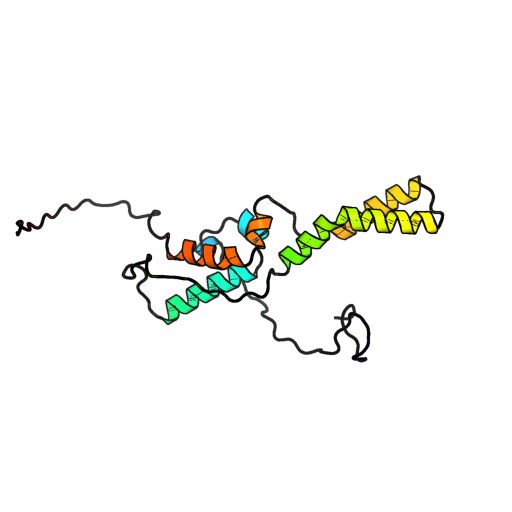 A N 1
ATOM 835 C CA . ARG A 1 104 ? -17.075 7.692 25.247 1.00 96.50 104 ARG A CA 1
ATOM 836 C C . ARG A 1 104 ? -18.225 6.691 25.280 1.00 96.50 104 ARG A C 1
ATOM 838 O O . ARG A 1 104 ? -19.094 6.811 26.133 1.00 96.50 104 ARG A O 1
ATOM 845 N N . SER A 1 105 ? -18.195 5.697 24.397 1.00 97.31 105 SER A N 1
ATOM 846 C CA . SER A 1 105 ? -19.231 4.662 24.329 1.00 97.31 105 SER A CA 1
ATOM 847 C C . SER A 1 105 ? -19.285 3.832 25.617 1.00 97.31 105 SER A C 1
ATOM 849 O O . SER A 1 105 ? -20.361 3.626 26.167 1.00 97.31 105 SER A O 1
ATOM 851 N N . LEU A 1 106 ? -18.128 3.424 26.149 1.00 96.62 106 LEU A N 1
ATOM 852 C CA . LEU A 1 106 ? -18.034 2.684 27.415 1.00 96.62 106 LEU A CA 1
ATOM 853 C C . LEU A 1 106 ? -18.501 3.518 28.618 1.00 96.62 106 LEU A C 1
ATOM 855 O O . LEU A 1 106 ? -19.200 3.010 29.492 1.00 96.62 106 LEU A O 1
ATOM 859 N N . ALA A 1 107 ? -18.176 4.813 28.640 1.00 93.12 107 ALA A N 1
ATOM 860 C CA . ALA A 1 107 ? -18.645 5.721 29.683 1.00 93.12 107 ALA A CA 1
ATOM 861 C C . ALA A 1 107 ? -20.179 5.856 29.681 1.00 93.12 107 ALA A C 1
ATOM 863 O O . ALA A 1 107 ? -20.796 5.816 30.742 1.00 93.12 107 ALA A O 1
ATOM 864 N N . THR A 1 108 ? -20.810 5.957 28.505 1.00 95.00 108 THR A N 1
ATOM 865 C CA . THR A 1 108 ? -22.280 5.991 28.380 1.00 95.00 108 THR A CA 1
ATOM 866 C C . THR A 1 108 ? -22.942 4.710 28.887 1.00 95.00 108 THR A C 1
ATOM 868 O O . THR A 1 108 ? -24.040 4.766 29.433 1.00 95.00 108 THR A O 1
ATOM 871 N N . LEU A 1 109 ? -22.273 3.565 28.748 1.00 95.19 109 LEU A N 1
ATOM 872 C CA . LEU A 1 109 ? -22.756 2.273 29.240 1.00 95.19 109 LEU A CA 1
ATOM 873 C C . LEU A 1 109 ? -22.477 2.045 30.738 1.00 95.19 109 LEU A C 1
ATOM 875 O O . LEU A 1 109 ? -22.818 0.988 31.261 1.00 95.19 109 LEU A O 1
ATOM 879 N N . GLY A 1 110 ? -21.866 3.010 31.435 1.00 93.75 110 GLY A N 1
ATOM 880 C CA . GLY A 1 110 ? -21.582 2.914 32.869 1.00 93.75 110 GLY A CA 1
ATOM 881 C C . GLY A 1 110 ? -20.458 1.937 33.225 1.00 93.75 110 GLY A C 1
ATOM 882 O O . GLY A 1 110 ? -20.418 1.437 34.346 1.00 93.75 110 GLY A O 1
ATOM 883 N N . THR A 1 111 ? -19.549 1.640 32.290 1.00 93.88 111 THR A N 1
ATOM 884 C CA . THR A 1 111 ? -18.405 0.752 32.542 1.00 93.88 111 THR A CA 1
ATOM 885 C C . THR A 1 111 ? -17.445 1.371 33.566 1.00 93.88 111 THR A C 1
ATOM 887 O O . THR A 1 111 ? -17.075 2.540 33.448 1.00 93.88 111 THR A O 1
ATOM 890 N N . ALA A 1 112 ? -17.013 0.591 34.561 1.00 90.31 112 ALA A N 1
ATOM 891 C CA . ALA A 1 112 ? -16.083 1.061 35.588 1.00 90.31 112 ALA A CA 1
ATOM 892 C C . ALA A 1 112 ? -14.711 1.407 34.986 1.00 90.31 112 ALA A C 1
ATOM 894 O O . ALA A 1 112 ? -14.225 0.692 34.110 1.00 90.31 112 ALA A O 1
ATOM 895 N N . SER A 1 113 ? -14.051 2.462 35.485 1.00 85.69 113 SER A N 1
ATOM 896 C CA . SER A 1 113 ? -12.801 2.983 34.904 1.00 85.69 113 SER A CA 1
ATOM 897 C C . SER A 1 113 ? -11.754 1.886 34.688 1.00 85.69 113 SER A C 1
ATOM 899 O O . SER A 1 113 ? -11.370 1.630 33.555 1.00 85.69 113 SER A O 1
ATOM 901 N N . GLY A 1 114 ? -11.426 1.108 35.728 1.00 88.19 114 GLY A N 1
ATOM 902 C CA . GLY A 1 114 ? -10.434 0.030 35.618 1.00 88.19 114 GLY A CA 1
ATOM 903 C C . GLY A 1 114 ? -10.752 -1.035 34.555 1.00 88.19 114 GLY A C 1
ATOM 904 O O . GLY A 1 114 ? -9.843 -1.691 34.052 1.00 88.19 114 GLY A O 1
ATOM 905 N N . GLU A 1 115 ? -12.018 -1.200 34.167 1.00 94.12 115 GLU A N 1
ATOM 906 C CA . GLU A 1 115 ? -12.405 -2.068 33.054 1.00 94.12 115 GLU A CA 1
ATOM 907 C C . GLU A 1 115 ? -12.254 -1.38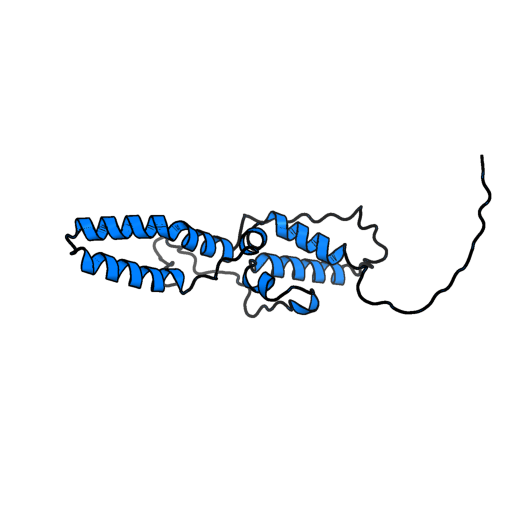0 31.697 1.00 94.12 115 GLU A C 1
ATOM 909 O O . GLU A 1 115 ? -11.802 -2.021 30.748 1.00 94.12 115 GLU A O 1
ATOM 914 N N . VAL A 1 116 ? -12.554 -0.080 31.612 1.00 95.12 116 VAL A N 1
ATOM 915 C CA . VAL A 1 116 ? -12.343 0.741 30.410 1.00 95.12 116 VAL A CA 1
ATOM 916 C C . VAL A 1 116 ? -10.888 0.677 29.963 1.00 95.12 116 VAL A C 1
ATOM 918 O O . VAL A 1 116 ? -10.626 0.430 28.786 1.00 95.12 116 VAL A O 1
ATOM 921 N N . GLU A 1 117 ? -9.938 0.845 30.884 1.00 95.62 117 GLU A N 1
ATOM 922 C CA . GLU A 1 117 ? -8.510 0.769 30.559 1.00 95.62 117 GLU A CA 1
ATOM 923 C C . GLU A 1 117 ? -8.124 -0.590 29.960 1.00 95.62 117 GLU A C 1
ATOM 925 O O . GLU A 1 117 ? -7.462 -0.635 28.921 1.00 95.62 117 GLU A O 1
ATOM 930 N N . ARG A 1 118 ? -8.587 -1.695 30.564 1.00 96.19 118 ARG A N 1
ATOM 931 C CA . ARG A 1 118 ? -8.325 -3.049 30.048 1.00 96.19 118 ARG A CA 1
ATOM 932 C C . ARG A 1 118 ? -8.924 -3.239 28.657 1.00 96.19 118 ARG A C 1
ATOM 934 O O . ARG A 1 118 ? -8.241 -3.734 27.764 1.00 96.19 118 ARG A O 1
ATOM 941 N N . ILE A 1 119 ? -10.180 -2.836 28.461 1.00 96.81 119 ILE A N 1
ATOM 942 C CA . ILE A 1 119 ? -10.879 -2.988 27.178 1.00 96.81 119 ILE A CA 1
ATOM 943 C C . ILE A 1 119 ? -10.161 -2.204 26.081 1.00 96.81 119 ILE A C 1
ATOM 945 O O . ILE A 1 119 ? -9.927 -2.748 25.005 1.00 96.81 119 ILE A O 1
ATOM 949 N N . VAL A 1 120 ? -9.792 -0.948 26.342 1.00 97.06 120 VAL A N 1
ATOM 950 C CA . VAL A 1 120 ? -9.109 -0.096 25.360 1.00 97.06 120 VAL A CA 1
ATOM 951 C C . VAL A 1 120 ? -7.763 -0.692 24.953 1.00 97.06 120 VAL A C 1
ATOM 953 O O . VAL A 1 120 ? -7.464 -0.729 23.759 1.00 97.06 120 VAL A O 1
ATOM 956 N N . GLU A 1 121 ? -6.975 -1.191 25.908 1.00 96.00 121 GLU A N 1
ATOM 957 C CA . GLU A 1 121 ? -5.673 -1.799 25.617 1.00 96.00 121 GLU A CA 1
ATOM 958 C C . GLU A 1 121 ? -5.818 -3.083 24.788 1.00 96.00 121 GLU A C 1
ATOM 960 O O . GLU A 1 121 ? -5.189 -3.220 23.737 1.00 96.00 121 GLU A O 1
ATOM 965 N N . HIS A 1 122 ? -6.714 -3.991 25.186 1.00 96.69 122 HIS A N 1
ATOM 966 C CA . HIS A 1 122 ? -6.987 -5.199 24.405 1.00 96.69 122 HIS A CA 1
ATOM 967 C C . HIS A 1 122 ? -7.506 -4.862 23.001 1.00 96.69 122 HIS A C 1
ATOM 969 O O . HIS A 1 122 ? -7.031 -5.418 22.008 1.00 96.69 122 HIS A O 1
ATOM 975 N N . PHE A 1 123 ? -8.436 -3.910 22.887 1.00 97.00 123 PHE A N 1
ATOM 976 C CA . PHE A 1 123 ? -8.975 -3.480 21.599 1.00 97.00 123 PHE A CA 1
ATOM 977 C C . PHE A 1 123 ? -7.879 -2.901 20.698 1.00 97.00 123 PHE A C 1
ATOM 979 O O . PHE A 1 123 ? -7.823 -3.237 19.517 1.00 97.00 123 PHE A O 1
ATOM 986 N N . LYS A 1 124 ? -6.966 -2.088 21.245 1.00 95.88 124 LYS A N 1
ATOM 987 C CA . LYS A 1 124 ? -5.826 -1.530 20.506 1.00 95.88 124 LYS A CA 1
ATOM 988 C C . LYS A 1 124 ? -4.954 -2.618 19.894 1.00 95.88 124 LYS A C 1
ATOM 990 O O . LYS A 1 124 ? -4.624 -2.542 18.711 1.00 95.88 124 LYS A O 1
ATOM 995 N N . GLN A 1 125 ? -4.608 -3.633 20.685 1.00 94.62 125 GLN A N 1
ATOM 996 C CA . GLN A 1 125 ? -3.777 -4.747 20.232 1.00 94.62 125 GLN A CA 1
ATOM 997 C C . GLN A 1 125 ? -4.436 -5.480 19.061 1.00 94.62 125 GLN A C 1
ATOM 999 O O . GLN A 1 125 ? -3.785 -5.724 18.048 1.00 94.62 125 GLN A O 1
ATOM 1004 N N . HIS A 1 126 ? -5.738 -5.763 19.147 1.00 94.69 126 HIS A N 1
ATOM 1005 C CA . HIS A 1 126 ? -6.477 -6.398 18.054 1.00 94.69 126 HIS A CA 1
ATOM 1006 C C . HIS A 1 126 ? -6.630 -5.495 16.824 1.00 94.69 126 HIS A C 1
ATOM 1008 O O . HIS A 1 126 ? -6.481 -5.972 15.701 1.00 94.69 126 HIS A O 1
ATOM 1014 N N . TYR A 1 127 ? -6.880 -4.201 17.028 1.00 93.75 127 TYR A N 1
ATOM 1015 C CA . TYR A 1 127 ? -7.073 -3.221 15.960 1.00 93.75 127 TYR A CA 1
ATOM 1016 C C . TYR A 1 127 ? -5.790 -2.966 15.156 1.00 93.75 127 TYR A C 1
ATOM 1018 O O . TYR A 1 127 ? -5.836 -2.847 13.935 1.00 93.75 127 TYR A O 1
ATOM 1026 N N . GLN A 1 128 ? -4.635 -2.890 15.825 1.00 91.81 128 GLN A N 1
ATOM 1027 C CA . GLN A 1 128 ? -3.363 -2.547 15.181 1.00 91.81 128 GLN A CA 1
ATOM 1028 C C . GLN A 1 128 ? -2.585 -3.764 14.665 1.00 91.81 128 GLN A C 1
ATOM 1030 O O . GLN A 1 128 ? -1.831 -3.620 13.707 1.00 91.81 128 GLN A O 1
ATOM 1035 N N . ARG A 1 129 ? -2.779 -4.959 15.245 1.00 91.19 129 ARG A N 1
ATOM 1036 C CA . ARG A 1 129 ? -2.058 -6.190 14.868 1.00 91.19 129 ARG A CA 1
ATOM 1037 C C . ARG A 1 129 ? -2.057 -6.528 13.366 1.00 91.19 129 ARG A C 1
ATOM 1039 O O . ARG A 1 129 ? -1.001 -6.950 12.901 1.00 91.19 129 ARG A O 1
ATOM 1046 N N . PRO A 1 130 ? -3.165 -6.415 12.606 1.00 89.69 130 PRO A N 1
ATOM 1047 C CA . PRO A 1 130 ? -3.152 -6.772 11.185 1.00 89.69 130 PRO A CA 1
ATOM 1048 C C . PRO A 1 130 ? -2.525 -5.692 10.291 1.00 89.69 130 PRO A C 1
ATOM 1050 O O . PRO A 1 130 ? -2.335 -5.926 9.102 1.00 89.69 130 PRO A O 1
ATOM 1053 N N . LEU A 1 131 ? -2.231 -4.507 10.832 1.00 89.19 131 LEU A N 1
ATOM 1054 C CA . LEU A 1 131 ? -1.804 -3.351 10.056 1.00 89.19 131 LEU A CA 1
ATOM 1055 C C . LEU A 1 131 ? -0.258 -3.278 9.999 1.00 89.19 131 LEU A C 1
ATOM 1057 O O . LEU A 1 131 ? 0.410 -3.527 11.005 1.00 89.19 131 LEU A O 1
ATOM 1061 N N . PRO A 1 132 ? 0.340 -2.896 8.855 1.00 83.19 132 PRO A N 1
ATOM 1062 C CA . PRO A 1 132 ? 1.790 -2.835 8.682 1.00 83.19 132 PRO A CA 1
ATOM 1063 C C . PRO A 1 132 ? 2.420 -1.746 9.554 1.00 83.19 132 PRO A C 1
ATOM 1065 O O . PRO A 1 132 ? 1.862 -0.666 9.726 1.00 83.19 132 PRO A O 1
ATOM 1068 N N . ARG A 1 133 ? 3.614 -1.995 10.098 1.00 84.06 133 ARG A N 1
ATOM 1069 C CA . ARG A 1 133 ? 4.300 -1.015 10.951 1.00 84.06 133 ARG A CA 1
ATOM 1070 C C . ARG A 1 133 ? 4.664 0.246 10.162 1.00 84.06 133 ARG A C 1
ATOM 1072 O O . ARG A 1 133 ? 5.310 0.161 9.122 1.00 84.06 133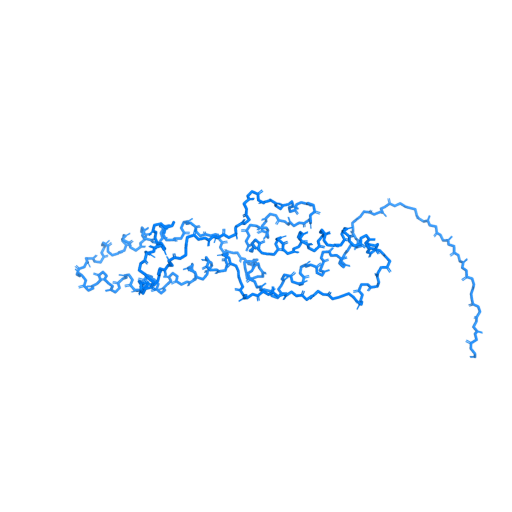 ARG A O 1
ATOM 1079 N N . ILE A 1 134 ? 4.331 1.406 10.720 1.00 86.62 134 ILE A N 1
ATOM 1080 C CA . ILE A 1 134 ? 4.717 2.704 10.163 1.00 86.62 134 ILE A CA 1
ATOM 1081 C C . ILE A 1 134 ? 6.196 2.987 10.462 1.00 86.62 134 ILE A C 1
ATOM 1083 O O . ILE A 1 134 ? 6.665 2.834 11.593 1.00 86.62 134 ILE A O 1
ATOM 1087 N N . THR A 1 135 ? 6.918 3.418 9.435 1.00 87.50 135 THR A N 1
ATOM 1088 C CA . THR A 1 135 ? 8.328 3.826 9.455 1.00 87.50 135 THR A CA 1
ATOM 1089 C C . THR A 1 135 ? 8.499 5.157 8.717 1.00 87.50 135 THR A C 1
ATOM 1091 O O . THR A 1 135 ? 7.559 5.664 8.103 1.00 87.50 135 THR A O 1
ATOM 1094 N N . GLU A 1 136 ? 9.706 5.721 8.737 1.00 86.06 136 GLU A N 1
ATOM 1095 C CA . GLU A 1 136 ? 10.043 6.962 8.018 1.00 86.06 136 GLU A CA 1
ATOM 1096 C C . GLU A 1 136 ? 9.795 6.855 6.499 1.00 86.06 136 GLU A C 1
ATOM 1098 O O . GLU A 1 136 ? 9.345 7.810 5.867 1.00 86.06 136 GLU A O 1
ATOM 1103 N N . ASP A 1 137 ? 9.976 5.660 5.930 1.00 85.06 137 ASP A N 1
ATOM 1104 C CA . ASP A 1 137 ? 9.750 5.373 4.508 1.00 85.06 137 ASP A CA 1
ATOM 1105 C C . ASP A 1 137 ? 8.262 5.245 4.136 1.00 85.06 137 ASP A C 1
ATOM 1107 O O . ASP A 1 137 ? 7.907 5.312 2.955 1.00 85.06 137 ASP A O 1
ATOM 1111 N N . SER A 1 138 ? 7.369 5.075 5.120 1.00 86.44 138 SER A N 1
ATOM 1112 C CA . SER A 1 138 ? 5.949 4.803 4.865 1.00 86.44 138 SER A CA 1
ATOM 1113 C C . SER A 1 138 ? 5.265 5.937 4.107 1.00 86.44 138 SER A C 1
ATOM 1115 O O . SER A 1 138 ? 4.411 5.674 3.268 1.00 86.44 138 SER A O 1
ATOM 1117 N N . LEU A 1 139 ? 5.633 7.200 4.341 1.00 87.19 139 LEU A N 1
ATOM 1118 C CA . LEU A 1 139 ? 5.015 8.315 3.618 1.00 87.19 139 LEU A CA 1
ATOM 1119 C C . LEU A 1 139 ? 5.319 8.226 2.116 1.00 87.19 139 LEU A C 1
ATOM 1121 O O . LEU A 1 139 ? 4.407 8.170 1.293 1.00 87.19 139 LEU A O 1
ATOM 1125 N N . ALA A 1 140 ? 6.602 8.143 1.761 1.00 86.38 140 ALA A N 1
ATOM 1126 C CA . ALA A 1 140 ? 7.032 8.054 0.369 1.00 86.38 140 ALA A CA 1
ATOM 1127 C C . ALA A 1 140 ? 6.543 6.769 -0.315 1.00 86.38 140 ALA A C 1
ATOM 1129 O O . ALA A 1 140 ? 6.354 6.761 -1.533 1.00 86.38 140 ALA A O 1
ATOM 1130 N N . GLY A 1 141 ? 6.351 5.693 0.451 1.00 87.06 141 GLY A N 1
ATOM 1131 C CA . GLY A 1 141 ? 5.796 4.424 -0.011 1.00 87.06 141 GLY A CA 1
ATOM 1132 C C . GLY A 1 141 ? 4.292 4.443 -0.305 1.00 87.06 141 GLY A C 1
ATOM 1133 O O . GLY A 1 141 ? 3.790 3.486 -0.879 1.00 87.06 141 GLY A O 1
ATOM 1134 N N . ASN A 1 142 ? 3.582 5.511 0.065 1.00 87.56 142 ASN A N 1
ATOM 1135 C CA . ASN A 1 142 ? 2.128 5.613 -0.074 1.00 87.56 142 ASN A CA 1
ATOM 1136 C C . ASN A 1 142 ? 1.660 6.768 -0.976 1.00 87.56 142 ASN A C 1
ATOM 1138 O O . ASN A 1 142 ? 0.461 6.948 -1.195 1.00 87.56 142 ASN A O 1
ATOM 1142 N N . MET A 1 143 ? 2.588 7.571 -1.497 1.00 87.19 143 MET A N 1
ATOM 1143 C CA . MET A 1 143 ? 2.280 8.724 -2.339 1.00 87.19 143 MET A CA 1
ATOM 1144 C C . MET A 1 143 ? 2.282 8.353 -3.827 1.00 87.19 143 MET A C 1
ATOM 1146 O O . MET A 1 143 ? 3.248 7.805 -4.348 1.00 87.19 143 MET A O 1
ATOM 1150 N N . SER A 1 144 ? 1.220 8.714 -4.549 1.00 85.75 144 SER A N 1
ATOM 1151 C CA . SER A 1 144 ? 1.063 8.371 -5.971 1.00 85.75 144 SER A CA 1
ATOM 1152 C C . SER A 1 144 ? 2.140 8.984 -6.874 1.00 85.75 144 SER A C 1
ATOM 1154 O O . SER A 1 144 ? 2.635 8.328 -7.788 1.00 85.75 144 SER A O 1
ATOM 1156 N N . ASN A 1 145 ? 2.537 10.229 -6.610 1.00 86.50 145 ASN A N 1
ATOM 1157 C CA . ASN A 1 145 ? 3.545 10.945 -7.395 1.00 86.50 145 ASN A CA 1
ATOM 1158 C C . ASN A 1 145 ? 4.951 10.329 -7.281 1.00 86.50 145 ASN A C 1
ATOM 1160 O O . ASN A 1 145 ? 5.752 10.459 -8.208 1.00 86.50 145 ASN A O 1
ATOM 1164 N N . THR A 1 146 ? 5.273 9.640 -6.183 1.00 90.81 146 THR A N 1
ATOM 1165 C CA . THR A 1 146 ? 6.602 9.039 -6.006 1.00 90.81 146 THR A CA 1
ATOM 1166 C C . THR A 1 146 ? 6.771 7.766 -6.835 1.00 90.81 146 THR A C 1
ATOM 1168 O O . THR A 1 146 ? 7.908 7.375 -7.092 1.00 90.81 146 THR A O 1
ATOM 1171 N N . ILE A 1 147 ? 5.687 7.151 -7.328 1.00 91.81 147 ILE A N 1
ATOM 1172 C CA . ILE A 1 147 ? 5.756 5.995 -8.236 1.00 91.81 147 ILE A CA 1
ATOM 1173 C C . ILE A 1 147 ? 6.487 6.383 -9.525 1.00 91.81 147 ILE A C 1
ATOM 1175 O O . ILE A 1 147 ? 7.483 5.756 -9.884 1.00 91.81 147 ILE A O 1
ATOM 1179 N N . ALA A 1 148 ? 6.048 7.462 -10.182 1.00 90.81 148 ALA A N 1
ATOM 1180 C CA . ALA A 1 148 ? 6.691 7.963 -11.396 1.00 90.81 148 ALA A CA 1
ATOM 1181 C C . ALA A 1 148 ? 8.159 8.337 -11.131 1.00 90.81 148 ALA A C 1
ATOM 1183 O O . ALA A 1 148 ? 9.045 7.966 -11.898 1.00 90.81 148 ALA A O 1
ATOM 1184 N N . GLY A 1 149 ? 8.432 8.983 -9.991 1.00 90.06 149 GLY A N 1
ATOM 1185 C CA . GLY A 1 149 ? 9.795 9.295 -9.558 1.00 90.06 149 GLY A CA 1
ATOM 1186 C C . GLY A 1 149 ? 10.684 8.055 -9.398 1.00 90.06 149 GLY A C 1
ATOM 1187 O O . GLY A 1 149 ? 11.839 8.081 -9.820 1.00 90.06 149 GLY A O 1
ATOM 1188 N N . ARG A 1 150 ? 10.155 6.955 -8.843 1.00 91.12 150 ARG A N 1
ATOM 1189 C CA . ARG A 1 150 ? 10.876 5.678 -8.698 1.00 91.12 150 ARG A CA 1
ATOM 1190 C C . ARG A 1 150 ? 11.163 5.021 -10.046 1.00 91.12 150 ARG A C 1
ATOM 1192 O O . ARG A 1 150 ? 12.284 4.567 -10.248 1.00 91.12 150 ARG A O 1
ATOM 1199 N N . ILE A 1 151 ? 10.203 5.019 -10.973 1.00 91.69 151 ILE A N 1
ATOM 1200 C CA . ILE A 1 151 ? 10.400 4.495 -12.337 1.00 91.69 151 ILE A CA 1
ATOM 1201 C C . ILE A 1 151 ? 11.487 5.300 -13.054 1.00 91.69 151 ILE A C 1
ATOM 1203 O O . ILE A 1 151 ? 12.460 4.724 -13.543 1.00 91.69 151 ILE A O 1
ATOM 1207 N N . CYS A 1 152 ? 11.382 6.634 -13.038 1.00 88.75 152 CYS A N 1
ATOM 1208 C CA . CYS A 1 152 ? 12.421 7.511 -13.571 1.00 88.75 152 CYS A CA 1
ATOM 1209 C C . CYS A 1 152 ? 13.779 7.187 -12.947 1.00 88.75 152 CYS A C 1
ATOM 1211 O O . CYS A 1 152 ? 14.756 6.989 -13.658 1.00 88.75 152 CYS A O 1
ATOM 1213 N N . HIS A 1 153 ? 13.863 7.102 -11.618 1.00 87.56 153 HIS A N 1
ATOM 1214 C CA . HIS A 1 153 ? 15.121 6.827 -10.927 1.00 87.56 153 HIS A CA 1
ATOM 1215 C C . HIS A 1 153 ? 15.731 5.482 -11.339 1.00 87.56 153 HIS A C 1
ATOM 1217 O O . HIS A 1 153 ? 16.923 5.446 -11.650 1.00 87.56 153 HIS A O 1
ATOM 1223 N N . GLN A 1 154 ? 14.923 4.424 -11.437 1.00 88.06 154 GLN A N 1
ATOM 1224 C CA . GLN A 1 154 ? 15.386 3.080 -11.780 1.00 88.06 154 GLN A CA 1
ATOM 1225 C C . GLN A 1 154 ? 16.029 3.009 -13.167 1.00 88.06 154 GLN A C 1
ATOM 1227 O O . GLN A 1 154 ? 17.113 2.438 -13.328 1.00 88.06 154 GLN A O 1
ATOM 1232 N N . PHE A 1 155 ? 15.382 3.600 -14.171 1.00 84.19 155 PHE A N 1
ATOM 1233 C CA . PHE A 1 155 ? 15.843 3.509 -15.557 1.00 84.19 155 PHE A CA 1
ATOM 1234 C C . PHE A 1 155 ? 16.812 4.642 -15.934 1.00 84.19 155 PHE A C 1
ATOM 1236 O O . PHE A 1 155 ? 17.681 4.457 -16.789 1.00 84.19 155 PHE A O 1
ATOM 1243 N N . THR A 1 156 ? 16.777 5.775 -15.223 1.00 72.56 156 THR A N 1
ATOM 1244 C CA . THR A 1 156 ? 17.649 6.927 -15.496 1.00 72.56 156 THR A CA 1
ATOM 1245 C C . THR A 1 156 ? 18.978 6.893 -14.730 1.00 72.56 156 THR A C 1
ATOM 1247 O O . THR A 1 156 ? 19.975 7.405 -15.244 1.00 72.56 156 THR A O 1
ATOM 1250 N N . ARG A 1 157 ? 19.081 6.254 -13.548 1.00 58.31 157 ARG A N 1
ATOM 1251 C CA . ARG A 1 157 ? 20.338 6.202 -12.758 1.00 58.31 157 ARG A CA 1
ATOM 1252 C C . ARG A 1 157 ? 21.286 5.033 -13.056 1.00 58.31 157 ARG A C 1
ATOM 1254 O O . ARG A 1 157 ? 22.287 4.913 -12.356 1.00 58.31 157 ARG A O 1
ATOM 1261 N N . ARG A 1 158 ? 21.094 4.202 -14.092 1.00 48.81 158 ARG A N 1
ATOM 1262 C CA . ARG A 1 158 ? 22.056 3.115 -14.416 1.00 48.81 158 ARG A CA 1
ATOM 1263 C C . ARG A 1 158 ? 23.395 3.619 -14.996 1.00 48.81 158 ARG A C 1
ATOM 1265 O O . ARG A 1 158 ? 23.702 3.406 -16.164 1.00 48.81 158 ARG A O 1
ATOM 1272 N N . ARG A 1 159 ? 24.187 4.309 -14.178 1.00 37.09 159 ARG A N 1
ATOM 1273 C CA . ARG A 1 159 ? 25.644 4.472 -14.239 1.00 37.09 159 ARG A CA 1
ATOM 1274 C C . ARG A 1 159 ? 26.059 4.616 -12.771 1.00 37.09 159 ARG A C 1
ATOM 1276 O O . ARG A 1 159 ? 25.533 5.515 -12.135 1.00 37.09 159 ARG A O 1
ATOM 1283 N N . TRP A 1 160 ? 26.891 3.696 -12.263 1.00 32.38 160 TRP A N 1
ATOM 1284 C CA . TRP A 1 160 ? 27.637 3.706 -10.975 1.00 32.38 160 TRP A CA 1
ATOM 1285 C C . TRP A 1 160 ? 27.660 2.396 -10.167 1.00 32.38 160 TRP A C 1
ATOM 1287 O O . TRP A 1 160 ? 28.165 2.408 -9.053 1.00 32.38 160 TRP A O 1
ATOM 1297 N N . LEU A 1 161 ? 27.285 1.235 -10.717 1.00 31.77 161 LEU A N 1
ATOM 1298 C CA . LEU A 1 161 ? 27.825 -0.027 -10.194 1.00 31.77 161 LEU A CA 1
ATOM 1299 C C . LEU A 1 161 ? 28.297 -0.950 -11.325 1.00 31.77 161 LEU A C 1
ATOM 1301 O O . LEU A 1 161 ? 27.523 -1.408 -12.153 1.00 31.77 161 LEU A O 1
ATOM 1305 N N . TYR A 1 162 ? 29.607 -1.206 -11.297 1.00 30.00 162 TYR A N 1
ATOM 1306 C CA . TYR A 1 162 ? 30.331 -2.288 -11.966 1.00 30.00 162 TYR A CA 1
ATOM 1307 C C . TYR A 1 162 ? 30.717 -2.148 -13.456 1.00 30.00 162 TYR A C 1
ATOM 1309 O O . TYR A 1 162 ? 30.219 -2.836 -14.339 1.00 30.00 162 TYR A O 1
ATOM 1317 N N . ARG A 1 163 ? 31.777 -1.367 -13.715 1.00 27.67 163 ARG A N 1
ATOM 1318 C CA . ARG A 1 163 ? 32.821 -1.760 -14.686 1.00 27.67 163 ARG A CA 1
ATOM 1319 C C . ARG A 1 163 ? 34.188 -1.199 -14.271 1.00 27.67 163 ARG A C 1
ATOM 1321 O O . ARG A 1 163 ? 34.676 -0.207 -14.800 1.00 27.67 163 ARG A O 1
ATOM 1328 N N . ARG A 1 164 ? 34.841 -1.859 -13.304 1.00 35.06 164 ARG A N 1
ATOM 1329 C CA . ARG A 1 164 ? 36.311 -1.842 -13.218 1.00 35.06 164 ARG A CA 1
ATOM 1330 C C . ARG A 1 164 ? 36.825 -2.661 -14.402 1.00 35.06 164 ARG A C 1
ATOM 1332 O O . ARG A 1 164 ? 36.709 -3.879 -14.362 1.00 35.06 164 ARG A O 1
ATOM 1339 N N . ARG A 1 165 ? 37.397 -2.007 -15.416 1.00 29.94 165 ARG A N 1
ATOM 1340 C CA . ARG A 1 165 ? 38.691 -2.350 -16.046 1.00 29.94 165 ARG A CA 1
ATOM 1341 C C . ARG A 1 165 ? 38.866 -1.633 -17.392 1.00 29.94 165 ARG A C 1
ATOM 1343 O O . ARG A 1 165 ? 38.038 -1.766 -18.283 1.00 29.94 165 ARG A O 1
ATOM 1350 N N . ARG A 1 166 ? 40.053 -1.020 -17.490 1.00 26.83 166 ARG A N 1
ATOM 1351 C CA . ARG A 1 166 ? 40.815 -0.551 -18.661 1.00 26.83 166 ARG A CA 1
ATOM 1352 C C . ARG A 1 166 ?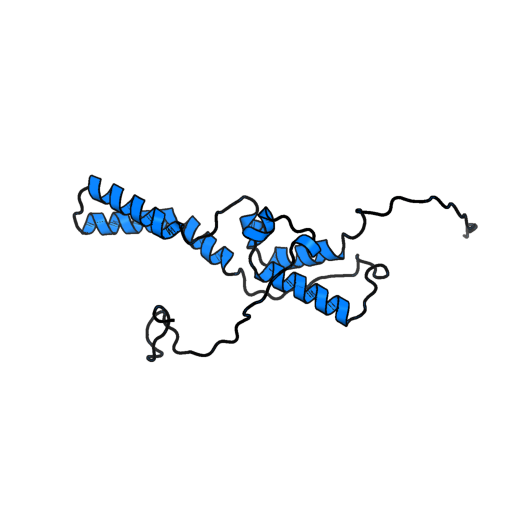 40.466 0.827 -19.234 1.00 26.83 166 ARG A C 1
ATOM 1354 O O . ARG A 1 166 ? 39.512 1.001 -19.979 1.00 26.83 166 ARG A O 1
ATOM 1361 N N . LEU A 1 167 ? 41.355 1.770 -18.888 1.00 29.69 167 LEU A N 1
ATOM 1362 C CA . LEU A 1 167 ? 42.028 2.689 -19.814 1.00 29.69 167 LEU A CA 1
ATOM 1363 C C . LEU A 1 167 ? 41.862 2.270 -21.280 1.00 29.69 167 LEU A C 1
ATOM 1365 O O . LEU A 1 167 ? 42.264 1.160 -21.609 1.00 29.69 167 LEU A O 1
ATOM 1369 N N . PHE A 1 168 ? 41.413 3.191 -22.131 1.00 25.05 168 PHE A N 1
ATOM 1370 C CA . PHE A 1 168 ? 42.127 3.550 -23.357 1.00 25.05 168 PHE A CA 1
ATOM 1371 C C . PHE A 1 168 ? 41.815 5.009 -23.704 1.00 25.05 168 PHE A C 1
ATOM 1373 O O . PHE A 1 168 ? 40.661 5.415 -23.818 1.00 25.05 168 PHE A O 1
ATOM 1380 N N . LEU A 1 169 ? 42.890 5.784 -23.810 1.00 27.02 169 LEU A N 1
ATOM 1381 C CA . LEU A 1 169 ? 42.961 7.106 -24.409 1.00 27.02 169 LEU A CA 1
ATOM 1382 C C . LEU A 1 169 ? 42.979 6.914 -25.933 1.00 27.02 169 LEU A C 1
ATOM 1384 O O . LEU A 1 169 ? 43.844 6.190 -26.420 1.00 27.02 169 LEU A O 1
ATOM 1388 N N . VAL A 1 170 ? 42.088 7.569 -26.679 1.00 29.09 170 VAL A N 1
ATOM 1389 C CA . VAL A 1 170 ? 42.315 7.887 -28.099 1.00 29.09 170 VAL A CA 1
ATOM 1390 C C . VAL A 1 170 ? 41.821 9.306 -28.348 1.00 29.09 170 VAL A C 1
ATOM 1392 O O . VAL A 1 170 ? 40.649 9.620 -28.152 1.00 29.09 170 VAL A O 1
ATOM 1395 N N . ALA A 1 171 ? 42.763 10.158 -28.741 1.00 30.42 171 ALA A N 1
ATOM 1396 C CA . ALA A 1 171 ? 42.543 11.507 -29.224 1.00 30.42 171 ALA A CA 1
ATOM 1397 C C . ALA A 1 171 ? 41.970 11.483 -30.649 1.00 30.42 171 ALA A C 1
ATOM 1399 O O . ALA A 1 171 ? 42.418 10.696 -31.480 1.00 30.42 171 ALA A O 1
ATOM 1400 N N . ALA A 1 172 ? 41.063 12.409 -30.956 1.00 31.45 172 ALA A N 1
ATOM 1401 C CA . ALA A 1 172 ? 40.798 12.842 -32.322 1.00 31.45 172 ALA A CA 1
ATOM 1402 C C . ALA A 1 172 ? 40.716 14.372 -32.336 1.00 31.45 172 ALA A C 1
ATOM 1404 O O . ALA A 1 172 ? 39.940 14.977 -31.598 1.00 31.45 172 ALA A O 1
ATOM 1405 N N . ARG A 1 173 ? 41.605 14.966 -33.134 1.00 35.03 173 ARG A N 1
ATOM 1406 C CA . ARG A 1 173 ? 41.727 16.397 -33.416 1.00 35.03 173 ARG A CA 1
ATOM 1407 C C . ARG A 1 173 ? 40.437 16.941 -34.040 1.00 35.03 173 ARG A C 1
ATOM 1409 O O . ARG A 1 173 ? 39.866 16.291 -34.909 1.00 35.03 173 ARG A O 1
ATOM 1416 N N . GLY A 1 174 ? 40.077 18.167 -33.678 1.00 32.88 174 GLY A N 1
ATOM 1417 C CA . GLY A 1 174 ? 39.200 19.039 -34.456 1.00 32.88 174 GLY A CA 1
ATOM 1418 C C . GLY A 1 174 ? 39.677 20.475 -34.267 1.00 32.88 174 GLY A C 1
ATOM 1419 O O . GLY A 1 174 ? 39.665 20.973 -33.145 1.00 32.88 174 GLY A O 1
ATOM 1420 N N . GLU A 1 175 ? 40.193 21.079 -35.334 1.00 35.66 175 GLU A N 1
ATOM 1421 C CA . GLU A 1 175 ? 40.621 22.481 -35.376 1.00 35.66 175 GLU A CA 1
ATOM 1422 C C . GLU A 1 175 ? 39.443 23.463 -35.208 1.00 35.66 175 GLU A C 1
ATOM 1424 O O . GLU A 1 175 ? 38.295 23.084 -35.458 1.00 35.66 175 GLU A O 1
ATOM 1429 N N . PRO A 1 176 ? 39.707 24.719 -34.792 1.00 43.06 176 PRO A N 1
ATOM 1430 C CA . PRO A 1 176 ? 38.682 25.738 -34.590 1.00 43.06 176 PRO A CA 1
ATOM 1431 C C . PRO A 1 176 ? 38.337 26.480 -35.897 1.00 43.06 176 PRO A C 1
ATOM 1433 O O . PRO A 1 176 ? 39.219 26.996 -36.574 1.00 43.06 176 PRO A O 1
ATOM 1436 N N . GLY A 1 177 ? 37.045 26.591 -36.213 1.00 45.75 177 GLY A N 1
ATOM 1437 C CA . GLY A 1 177 ? 36.468 27.706 -36.984 1.00 45.75 177 GLY A CA 1
ATOM 1438 C C . GLY A 1 177 ? 35.444 28.381 -36.069 1.00 45.75 177 GLY A C 1
ATOM 1439 O O . GLY A 1 177 ? 34.759 27.683 -35.323 1.00 45.75 177 GLY A O 1
ATOM 1440 N N . VAL A 1 178 ? 35.345 29.702 -35.965 1.00 39.91 178 VAL A N 1
ATOM 1441 C CA . VAL A 1 178 ? 35.418 30.780 -36.962 1.00 39.91 178 VAL A CA 1
ATOM 1442 C C . VAL A 1 178 ? 36.141 31.978 -36.348 1.00 39.91 178 VAL A C 1
ATOM 1444 O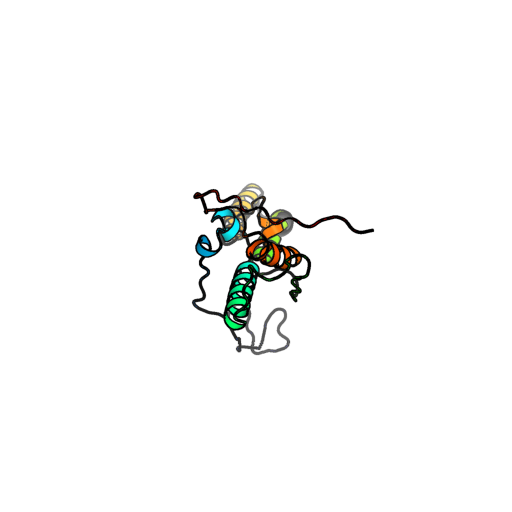 O . VAL A 1 178 ? 35.965 32.185 -35.126 1.00 39.91 178 VAL A O 1
#

Sequence (178 aa):
MADYFSEDPNAPGKTYSNRMAVIEGWHFDSLHFNIPPVTYNVTDIVHWLALWTADKALEDAELDLAKIDRNKVGVILGNSGAGEFFRSAVLQFRWPYVERALRRSLATLGTASGEVERIVEHFKQHYQRPLPRITEDSLAGNMSNTIAGRICHQFTRRRWLYRRRRLFLVAARGEPGV

pLDDT: mean 83.42, std 19.27, range [25.05, 97.69]

Radius of gyration: 25.67 Å; chains: 1; bounding box: 73×46×73 Å

Secondary structure (DSSP, 8-state):
-TTTB-SSTTSTT-B---------S----TTTTT--HHHHTTS-HHHHHHHHHHHHHHHHTT--TTTS-GGG-------SS--HHHHHHHHHHTHHHHHHHHHHHHHHTT--HHHHHHHHHHHHHHHHTTSPPP-GGGTTTT-HHHHHHHHHHHHH---SS-----------------